Protein AF-A0A2A4PW38-F1 (afdb_monomer)

Secondary structure (DSSP, 8-state):
-HHHHHHHTS---GGG--HHHHHHHHHHHHHSBTTTT-SS-----SBPPHHHHHHHHHHHHHHHHHHHHTTSS---GGGGPPPPPPP-----PPPHHHHHHHHHHTT--GGGSPP----

pLDDT: mean 88.32, std 10.45, range [47.84, 97.12]

Nearest PDB structures (foldseek):
  1z1g-assembly1_D  TM=5.604E-01  e=6.879E-02  Lambdavirus lambda
  1z19-assembly1_A-2  TM=5.567E-01  e=2.027E-01  Lambdavirus lambda
  1z1b-assembly1_B  TM=5.509E-01  e=2.027E-01  Lambdavirus lambda
  5j0n-assembly1_H  TM=6.246E-01  e=1.127E+00  Lambdavirus lambda

Structure (mmCIF, N/CA/C/O backbone):
data_AF-A0A2A4PW38-F1
#
_entry.id   AF-A0A2A4PW38-F1
#
loop_
_atom_site.group_PDB
_atom_site.id
_atom_site.type_symbol
_atom_site.label_atom_id
_atom_site.label_alt_id
_atom_site.label_comp_id
_atom_site.label_asym_id
_atom_site.label_entity_id
_atom_site.label_seq_id
_atom_site.pdbx_PDB_ins_code
_atom_site.Cartn_x
_atom_site.Cartn_y
_atom_site.Cartn_z
_atom_site.occupancy
_atom_site.B_iso_or_equiv
_atom_site.auth_seq_id
_atom_site.auth_comp_id
_atom_site.auth_asym_id
_atom_site.auth_atom_id
_atom_site.pdbx_PDB_model_num
ATOM 1 N N . MET A 1 1 ? 1.544 -7.201 -3.047 1.00 75.69 1 MET A N 1
ATOM 2 C CA . MET A 1 1 ? 2.098 -7.693 -4.324 1.00 75.69 1 MET A CA 1
ATOM 3 C C . MET A 1 1 ? 1.105 -8.549 -5.101 1.00 75.69 1 MET A C 1
ATOM 5 O O . MET A 1 1 ? 0.647 -8.076 -6.127 1.00 75.69 1 MET A O 1
ATOM 9 N N . ARG A 1 2 ? 0.660 -9.717 -4.604 1.00 86.62 2 ARG A N 1
ATOM 10 C CA . ARG A 1 2 ? -0.219 -10.643 -5.364 1.00 86.62 2 ARG A CA 1
ATOM 11 C C . ARG A 1 2 ? -1.460 -10.009 -6.015 1.00 86.62 2 ARG A C 1
ATOM 13 O O . ARG A 1 2 ? -1.776 -10.329 -7.152 1.00 86.62 2 ARG A O 1
ATOM 20 N N . LEU A 1 3 ? -2.167 -9.115 -5.318 1.00 91.06 3 LEU A N 1
ATOM 21 C CA . LEU A 1 3 ? -3.343 -8.445 -5.892 1.00 91.06 3 LEU A CA 1
ATOM 22 C C . LEU A 1 3 ? -2.979 -7.482 -7.033 1.00 91.06 3 LEU A C 1
ATOM 24 O O . LEU A 1 3 ? -3.727 -7.388 -7.995 1.00 91.06 3 LEU A O 1
ATOM 28 N N . PHE A 1 4 ? -1.832 -6.805 -6.934 1.00 93.50 4 PHE A N 1
ATOM 29 C CA . PHE A 1 4 ? -1.333 -5.926 -7.991 1.00 93.50 4 PHE A CA 1
ATOM 30 C C . PHE A 1 4 ? -0.893 -6.732 -9.215 1.00 93.50 4 PHE A C 1
ATOM 32 O O . PHE A 1 4 ? -1.264 -6.385 -10.325 1.00 93.50 4 PHE A O 1
ATOM 39 N N . GLN A 1 5 ? -0.206 -7.861 -9.014 1.00 91.88 5 GLN A N 1
ATOM 40 C CA . GLN A 1 5 ? 0.136 -8.781 -10.105 1.00 91.88 5 GLN A CA 1
ATOM 41 C C . GLN A 1 5 ? -1.122 -9.291 -10.823 1.00 91.88 5 GLN A C 1
ATOM 43 O O . GLN A 1 5 ? -1.209 -9.208 -12.040 1.00 91.88 5 GLN A O 1
ATOM 48 N N . LYS A 1 6 ? -2.142 -9.729 -10.069 1.00 92.12 6 LYS A N 1
ATOM 49 C CA . LYS A 1 6 ? -3.441 -10.108 -10.649 1.00 92.12 6 LYS A CA 1
ATOM 50 C C . LYS A 1 6 ? -4.120 -8.959 -11.397 1.00 92.12 6 LYS A C 1
ATOM 52 O O . LYS A 1 6 ? -4.782 -9.209 -12.387 1.00 92.12 6 LYS A O 1
ATOM 5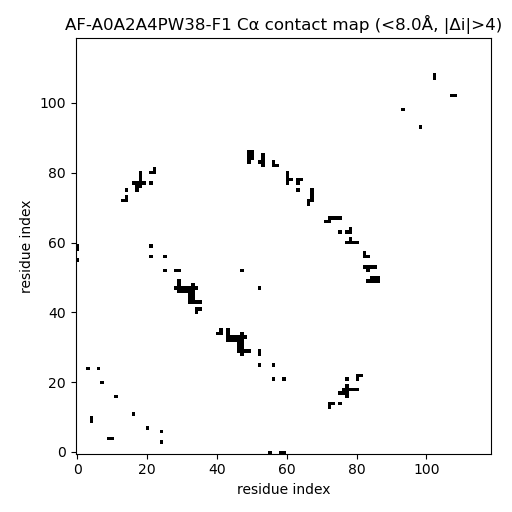7 N N . PHE A 1 7 ? -3.994 -7.725 -10.911 1.00 94.94 7 PHE A N 1
ATOM 58 C CA . PHE A 1 7 ? -4.550 -6.545 -11.575 1.00 94.94 7 PHE A CA 1
ATOM 59 C C . PHE A 1 7 ? -3.854 -6.238 -12.906 1.00 94.94 7 PHE A C 1
ATOM 61 O O . PHE A 1 7 ? -4.510 -5.813 -13.848 1.00 94.94 7 PHE A O 1
ATOM 68 N N . LEU A 1 8 ? -2.536 -6.442 -12.979 1.00 94.62 8 LEU A N 1
ATOM 69 C CA . LEU A 1 8 ? -1.781 -6.265 -14.218 1.00 94.62 8 LEU A CA 1
ATOM 70 C C . LEU A 1 8 ? -2.179 -7.285 -15.292 1.00 94.62 8 LEU A C 1
ATOM 72 O O . LEU A 1 8 ? -1.976 -6.997 -16.468 1.00 94.62 8 LEU A O 1
ATOM 76 N N . ASP A 1 9 ? -2.715 -8.439 -14.874 1.00 93.12 9 ASP A N 1
ATOM 77 C CA . ASP A 1 9 ? -3.171 -9.549 -15.725 1.00 93.12 9 ASP A CA 1
ATOM 78 C C . ASP A 1 9 ? -2.135 -9.983 -16.777 1.00 93.12 9 ASP A C 1
ATOM 80 O O . ASP A 1 9 ? -2.436 -10.401 -17.890 1.00 93.12 9 ASP A O 1
ATOM 84 N N . ARG A 1 10 ? -0.862 -9.823 -16.415 1.00 90.50 10 ARG A N 1
ATOM 85 C CA . ARG A 1 10 ? 0.313 -10.172 -17.208 1.00 90.50 10 ARG A CA 1
ATOM 86 C C . ARG A 1 10 ? 1.475 -10.445 -16.263 1.00 90.50 10 ARG A C 1
ATOM 88 O O . ARG A 1 10 ? 1.393 -10.122 -15.074 1.00 90.50 10 ARG A O 1
ATOM 95 N N . ASP A 1 11 ? 2.557 -10.984 -16.806 1.00 89.19 11 ASP A N 1
ATOM 96 C CA . ASP A 1 11 ? 3.832 -11.135 -16.103 1.00 89.19 11 ASP A CA 1
ATOM 97 C C . ASP A 1 11 ? 4.860 -10.171 -16.716 1.00 89.19 11 ASP A C 1
ATOM 99 O O . ASP A 1 11 ? 5.609 -10.548 -17.617 1.00 89.19 11 ASP A O 1
ATOM 103 N N . PRO A 1 12 ? 4.797 -8.870 -16.370 1.00 88.25 12 PRO A N 1
ATOM 104 C CA . PRO A 1 12 ? 5.671 -7.884 -16.977 1.00 88.25 12 PRO A CA 1
ATOM 105 C C . PRO A 1 12 ? 7.061 -7.954 -16.352 1.00 88.25 12 PRO A C 1
ATOM 107 O O . PRO A 1 12 ? 7.194 -8.146 -15.142 1.00 88.25 12 PRO A O 1
ATOM 110 N N . ASP A 1 13 ? 8.085 -7.663 -17.153 1.00 90.44 13 ASP A N 1
ATOM 111 C CA . ASP A 1 13 ? 9.383 -7.312 -16.588 1.00 90.44 13 ASP A CA 1
ATOM 112 C C . ASP A 1 13 ? 9.246 -6.080 -15.678 1.00 90.44 13 ASP A C 1
ATOM 114 O O . ASP A 1 13 ? 8.461 -5.164 -15.964 1.00 90.44 13 ASP A O 1
ATOM 118 N N . LEU A 1 14 ? 10.018 -6.045 -14.592 1.00 89.62 14 LEU A N 1
ATOM 119 C CA . LEU A 1 14 ? 9.926 -4.997 -13.576 1.00 89.62 14 LEU A CA 1
ATOM 120 C C . LEU A 1 14 ? 10.177 -3.604 -14.157 1.00 89.62 14 LEU A C 1
ATOM 122 O O . LEU A 1 14 ? 9.513 -2.666 -13.724 1.00 89.62 14 LEU A O 1
ATOM 126 N N . SER A 1 15 ? 11.051 -3.480 -15.164 1.00 87.88 15 SER A N 1
ATOM 127 C CA . SER A 1 15 ? 11.340 -2.205 -15.839 1.00 87.88 15 SER A CA 1
ATOM 128 C C . SER A 1 15 ? 10.173 -1.665 -16.676 1.00 87.88 15 SER A C 1
ATOM 130 O O . SER A 1 15 ? 10.136 -0.483 -17.012 1.00 87.88 15 SER A O 1
ATOM 132 N N . SER A 1 16 ? 9.213 -2.529 -17.020 1.00 90.38 16 SER A N 1
ATOM 133 C CA . SER A 1 16 ? 8.057 -2.193 -17.858 1.00 90.38 16 SER A CA 1
ATOM 134 C C . SER A 1 16 ? 6.803 -1.832 -17.057 1.00 90.38 16 SER A C 1
ATOM 136 O O . SER A 1 16 ? 5.804 -1.374 -17.624 1.00 90.38 16 SER A O 1
ATOM 138 N N . VAL A 1 17 ? 6.831 -2.049 -15.740 1.00 93.94 17 VAL A N 1
ATOM 139 C CA . VAL A 1 17 ? 5.802 -1.542 -14.832 1.00 93.94 17 VAL A CA 1
ATOM 140 C C . VAL A 1 17 ? 5.981 -0.032 -14.741 1.00 93.94 17 VAL A C 1
ATOM 142 O O . VAL A 1 17 ? 7.087 0.468 -14.788 1.00 93.94 17 VAL A O 1
ATOM 145 N N . THR A 1 18 ? 4.912 0.743 -14.622 1.00 93.62 18 THR A N 1
ATOM 146 C CA . THR A 1 18 ? 5.019 2.210 -14.605 1.00 93.62 18 THR A CA 1
ATOM 147 C C . THR A 1 18 ? 4.329 2.812 -13.393 1.00 93.62 18 THR A C 1
ATOM 149 O O . THR A 1 18 ? 3.436 2.217 -12.776 1.00 93.62 18 THR A O 1
ATOM 152 N N . ARG A 1 19 ? 4.647 4.073 -13.082 1.00 95.50 19 ARG A N 1
ATOM 153 C CA . ARG A 1 19 ? 3.836 4.877 -12.154 1.00 95.50 19 ARG A CA 1
ATOM 154 C C . ARG A 1 19 ? 2.351 4.876 -12.525 1.00 95.50 19 ARG A C 1
ATOM 156 O O . ARG A 1 19 ? 1.496 4.920 -11.636 1.00 95.50 19 ARG A O 1
ATOM 163 N N . ASN A 1 20 ? 2.036 4.861 -13.819 1.00 95.50 20 ASN A N 1
ATOM 164 C CA . ASN A 1 20 ? 0.658 4.876 -14.289 1.00 95.50 20 ASN A CA 1
ATOM 165 C C . ASN A 1 20 ? -0.076 3.570 -13.959 1.00 95.50 20 ASN A C 1
ATOM 167 O O . ASN A 1 20 ? -1.248 3.621 -13.596 1.00 95.50 20 ASN A O 1
ATOM 171 N N . ASP A 1 21 ? 0.606 2.424 -13.988 1.00 95.88 21 ASP A N 1
ATOM 172 C CA . ASP A 1 21 ? 0.015 1.146 -13.578 1.00 95.88 21 ASP A CA 1
ATOM 173 C C . ASP A 1 21 ? -0.369 1.159 -12.100 1.00 95.88 21 ASP A C 1
ATOM 175 O O . ASP A 1 21 ? -1.489 0.795 -11.739 1.00 95.88 21 ASP A O 1
ATOM 179 N N . LEU A 1 22 ? 0.510 1.685 -11.241 1.00 96.31 22 LEU A N 1
ATOM 180 C CA . LEU A 1 22 ? 0.191 1.861 -9.825 1.00 96.31 22 LEU A CA 1
ATOM 181 C C . LEU A 1 22 ? -0.971 2.845 -9.620 1.00 96.31 22 LEU A C 1
ATOM 183 O O . LEU A 1 22 ? -1.829 2.621 -8.766 1.00 96.31 22 LEU A O 1
ATOM 187 N N . ARG A 1 23 ? -1.045 3.921 -10.413 1.00 96.31 23 ARG A N 1
ATOM 188 C CA . ARG A 1 23 ? -2.173 4.864 -10.364 1.00 96.31 23 ARG A CA 1
ATOM 189 C C . ARG A 1 23 ? -3.489 4.195 -10.764 1.00 96.31 23 ARG A C 1
ATOM 191 O O . ARG A 1 23 ? -4.479 4.373 -10.057 1.00 96.31 23 ARG A O 1
ATOM 198 N N . LYS A 1 24 ? -3.507 3.433 -11.860 1.00 96.56 24 LYS A N 1
ATOM 199 C CA . LYS A 1 24 ? -4.689 2.688 -12.316 1.00 96.56 24 LYS A CA 1
ATOM 200 C C . LYS A 1 24 ? -5.120 1.653 -11.282 1.00 96.56 24 LYS A C 1
ATOM 202 O O . LYS A 1 24 ? -6.300 1.578 -10.966 1.00 96.56 24 LYS A O 1
ATOM 207 N N . PHE A 1 25 ? -4.168 0.949 -10.675 1.00 97.06 25 PHE A N 1
ATOM 208 C CA . PHE A 1 25 ? -4.464 0.011 -9.597 1.00 97.06 25 PHE A CA 1
ATOM 209 C C . PHE A 1 25 ? -5.080 0.691 -8.372 1.00 97.06 25 PHE A C 1
ATOM 211 O O . PHE A 1 25 ? -6.028 0.183 -7.784 1.00 97.06 25 PHE A O 1
ATOM 218 N N . ILE A 1 26 ? -4.583 1.867 -7.981 1.00 96.81 26 ILE A N 1
ATOM 219 C CA . ILE A 1 26 ? -5.186 2.638 -6.887 1.00 96.81 26 ILE A CA 1
ATOM 220 C C . ILE A 1 26 ? -6.637 3.016 -7.216 1.00 96.81 26 ILE A C 1
ATOM 222 O O . ILE A 1 26 ? -7.484 2.945 -6.327 1.00 96.81 26 ILE A O 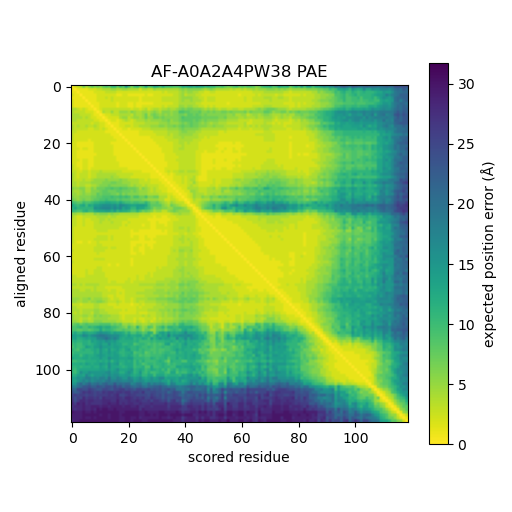1
ATOM 226 N N . LEU A 1 27 ? -6.926 3.405 -8.463 1.00 96.56 27 LEU A N 1
ATOM 227 C CA . LEU A 1 27 ? -8.286 3.721 -8.914 1.00 96.56 27 LEU A CA 1
ATOM 228 C C . LEU A 1 27 ? -9.193 2.482 -8.905 1.00 96.56 27 LEU A C 1
ATOM 230 O O . LEU A 1 27 ? -10.321 2.583 -8.429 1.00 96.56 27 LEU A O 1
ATOM 234 N N . ASP A 1 28 ? -8.689 1.323 -9.342 1.00 96.44 28 ASP A N 1
ATOM 235 C CA . ASP A 1 28 ? -9.395 0.037 -9.235 1.00 96.44 28 ASP A CA 1
ATOM 236 C C . ASP A 1 28 ? -9.756 -0.265 -7.779 1.00 96.44 28 ASP A C 1
ATOM 238 O O . ASP A 1 28 ? -10.925 -0.435 -7.444 1.00 96.44 28 ASP A O 1
ATOM 242 N N . LEU A 1 29 ? -8.776 -0.208 -6.869 1.00 95.75 29 LEU A N 1
ATOM 243 C CA . LEU A 1 29 ? -9.015 -0.475 -5.452 1.00 95.75 29 LEU A CA 1
ATOM 244 C C . LEU A 1 29 ? -10.044 0.477 -4.825 1.00 95.75 29 LEU A C 1
ATOM 246 O O . LEU A 1 29 ? -10.779 0.062 -3.934 1.00 95.75 29 LEU A O 1
ATOM 250 N N . GLN A 1 30 ? -10.112 1.737 -5.263 1.00 94.81 30 GLN A N 1
ATOM 251 C CA . GLN A 1 30 ? -11.116 2.695 -4.77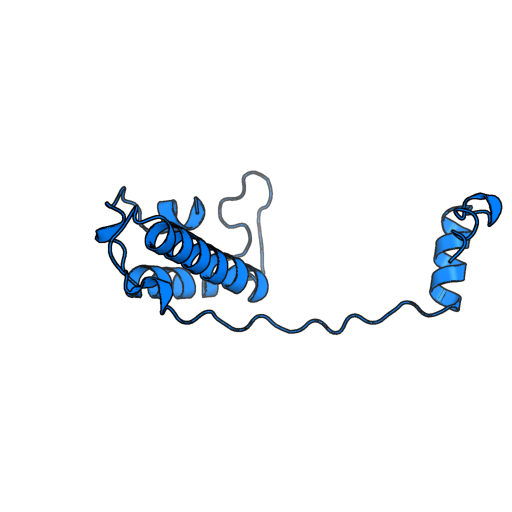9 1.00 94.81 30 GLN A CA 1
ATOM 252 C C . GLN A 1 30 ? -12.546 2.320 -5.184 1.00 94.81 30 GLN A C 1
ATOM 254 O O . GLN A 1 30 ? -13.482 2.656 -4.460 1.00 94.81 30 GLN A O 1
ATOM 259 N N . GLN A 1 31 ? -12.707 1.623 -6.308 1.00 94.25 31 GLN A N 1
ATOM 260 C CA . GLN A 1 31 ? -13.993 1.186 -6.857 1.00 94.25 31 GLN A CA 1
ATOM 261 C C . GLN A 1 31 ? -14.284 -0.292 -6.570 1.00 94.25 31 GLN A C 1
ATOM 263 O O . GLN A 1 31 ? -15.320 -0.822 -6.967 1.00 94.25 31 GLN A O 1
ATOM 268 N N . ARG A 1 32 ? -13.402 -0.958 -5.825 1.00 93.06 32 ARG A N 1
ATOM 269 C CA . ARG A 1 32 ? -13.512 -2.379 -5.534 1.00 93.06 32 ARG A CA 1
ATOM 270 C C . ARG A 1 32 ? -14.310 -2.647 -4.251 1.00 93.06 32 ARG A C 1
ATOM 272 O O . ARG A 1 32 ? -13.970 -2.084 -3.199 1.00 93.06 32 ARG A O 1
ATOM 279 N N . PRO A 1 33 ? -15.297 -3.563 -4.271 1.00 93.62 33 PRO A N 1
ATOM 280 C CA . PRO A 1 33 ? -15.880 -4.108 -3.052 1.00 93.62 33 PRO A CA 1
ATOM 281 C C . PRO A 1 33 ? -14.804 -4.770 -2.191 1.00 93.62 33 PRO A C 1
ATOM 283 O O . PRO A 1 33 ? -13.915 -5.478 -2.680 1.00 93.62 33 PRO A O 1
ATOM 286 N N . ALA A 1 34 ? -14.868 -4.548 -0.882 1.00 91.19 34 ALA A N 1
ATOM 287 C CA . ALA A 1 34 ? -13.969 -5.216 0.040 1.00 91.19 34 ALA A CA 1
ATOM 288 C C . ALA A 1 34 ? -14.157 -6.738 -0.061 1.00 91.19 34 ALA A C 1
ATOM 290 O O . ALA A 1 34 ? -15.262 -7.223 -0.275 1.00 91.19 34 ALA A O 1
ATOM 291 N N . TRP A 1 35 ? -13.068 -7.494 0.084 1.00 89.19 35 TRP A N 1
ATOM 292 C CA . TRP A 1 35 ? -13.083 -8.964 0.026 1.00 89.19 35 TRP A CA 1
ATOM 293 C C . TRP A 1 35 ? -13.645 -9.573 -1.272 1.00 89.19 35 TRP A C 1
ATOM 295 O O . TRP A 1 35 ? -13.950 -10.761 -1.305 1.00 89.19 35 TRP A O 1
ATOM 305 N N . GLN A 1 36 ? -13.745 -8.810 -2.365 1.00 89.06 36 GLN A N 1
ATOM 306 C CA . GLN A 1 36 ? -14.155 -9.361 -3.656 1.00 89.06 36 GLN A CA 1
ATOM 307 C C . GLN A 1 36 ? -13.22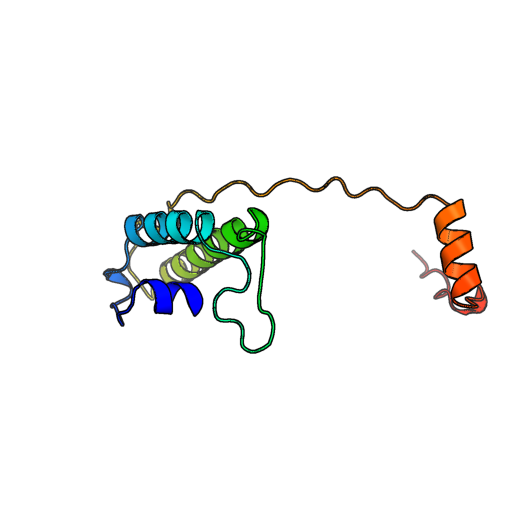2 -10.506 -4.085 1.00 89.06 36 GLN A C 1
ATOM 309 O O . GLN A 1 36 ? -12.016 -10.302 -4.265 1.00 89.06 36 GLN A O 1
ATOM 314 N N . GLY A 1 37 ? -13.798 -11.696 -4.277 1.00 83.38 37 GLY A N 1
ATOM 315 C CA . GLY A 1 37 ? -13.065 -12.920 -4.611 1.00 83.38 37 GLY A CA 1
ATOM 316 C C . GLY A 1 37 ? -12.449 -13.642 -3.406 1.00 83.38 37 GLY A C 1
ATOM 317 O O . GLY A 1 37 ? -11.578 -14.489 -3.597 1.00 83.38 37 GLY A O 1
ATOM 318 N N . HIS A 1 38 ? -12.849 -13.307 -2.174 1.00 85.38 38 HIS A N 1
ATOM 319 C CA . HIS A 1 38 ? -12.447 -14.048 -0.978 1.00 85.38 38 HIS A CA 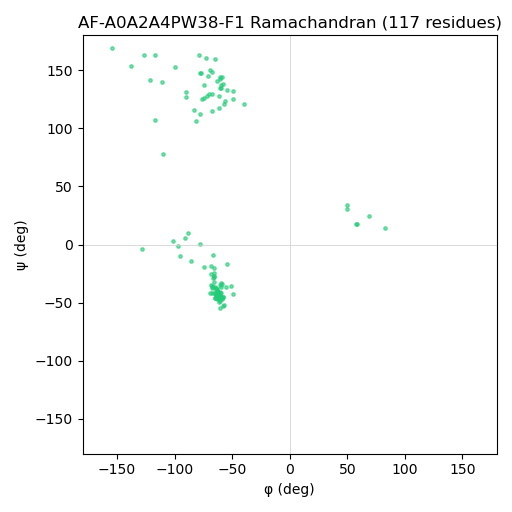1
ATOM 320 C C . HIS A 1 38 ? -13.207 -15.388 -0.887 1.00 85.38 38 HIS A C 1
ATOM 322 O O . HIS A 1 38 ? -14.418 -15.401 -1.108 1.00 85.38 38 HIS A O 1
ATOM 328 N N . PRO A 1 39 ? -12.539 -16.506 -0.537 1.00 86.19 39 PRO A N 1
ATOM 329 C CA . PRO A 1 39 ? -13.137 -17.845 -0.591 1.00 86.19 39 PRO A CA 1
ATOM 330 C C . PRO A 1 39 ? -14.291 -18.060 0.392 1.00 86.19 39 PRO A C 1
ATOM 332 O O . PRO A 1 39 ? -15.146 -18.895 0.141 1.00 86.19 39 PRO A O 1
ATOM 335 N N . THR A 1 40 ? -14.304 -17.327 1.508 1.00 89.75 40 THR A N 1
ATOM 336 C CA . THR A 1 40 ? -15.267 -17.535 2.606 1.00 89.75 40 THR A CA 1
ATOM 337 C C . THR A 1 40 ? -16.001 -16.271 3.048 1.00 89.75 40 THR A C 1
ATOM 339 O O . THR A 1 40 ? -16.854 -16.333 3.927 1.00 89.75 40 THR A O 1
ATOM 342 N N . VAL A 1 41 ? -15.663 -15.106 2.485 1.00 84.88 41 VAL A N 1
ATOM 343 C CA . VAL A 1 41 ? -16.277 -13.825 2.869 1.00 84.88 41 VAL A CA 1
ATOM 344 C C . VAL A 1 41 ? -17.009 -13.294 1.651 1.00 84.88 41 VAL A C 1
ATOM 346 O O . VAL A 1 41 ? -16.387 -12.852 0.686 1.00 84.88 41 VAL A O 1
ATOM 349 N N . HIS A 1 42 ? -18.335 -13.368 1.701 1.00 82.44 42 HIS A N 1
ATOM 350 C CA . HIS A 1 42 ? -19.231 -12.999 0.609 1.00 82.44 42 HIS A CA 1
ATOM 351 C C . HIS A 1 42 ? -20.127 -11.823 1.015 1.00 82.44 42 HIS A C 1
ATOM 353 O O . HIS A 1 42 ? -20.254 -11.508 2.196 1.00 82.44 42 HIS A O 1
ATOM 359 N N . GLY A 1 43 ? -20.747 -11.162 0.032 1.00 73.81 43 GLY A N 1
ATOM 360 C CA . GLY A 1 43 ? -21.775 -10.142 0.287 1.00 73.81 43 GLY A CA 1
ATOM 361 C C . GLY A 1 43 ? -21.262 -8.848 0.924 1.00 73.81 43 GLY A C 1
ATOM 362 O O . GLY A 1 43 ? -22.012 -8.148 1.598 1.00 73.81 43 GLY A O 1
ATOM 363 N N . ALA A 1 44 ? -19.983 -8.520 0.743 1.00 78.12 44 ALA A N 1
ATOM 364 C CA . ALA A 1 44 ? -19.421 -7.296 1.287 1.00 78.12 44 ALA A CA 1
ATOM 365 C C . ALA A 1 44 ? -20.107 -6.050 0.710 1.00 78.12 44 ALA A C 1
ATOM 367 O O . ALA A 1 44 ? -20.001 -5.763 -0.479 1.00 78.12 44 ALA A O 1
ATOM 368 N N . THR A 1 45 ? -20.754 -5.275 1.576 1.00 83.25 45 THR A N 1
ATOM 369 C CA . THR A 1 45 ? -21.441 -4.029 1.201 1.00 83.25 45 THR A CA 1
ATOM 370 C C . THR A 1 45 ? -20.517 -2.814 1.182 1.00 83.25 45 THR A C 1
ATOM 372 O O . THR A 1 45 ? -20.870 -1.767 0.646 1.00 83.25 45 THR A O 1
ATOM 375 N N . ARG A 1 46 ? -19.322 -2.930 1.773 1.00 91.62 46 ARG A N 1
ATOM 376 C CA . ARG A 1 46 ? -18.351 -1.834 1.863 1.00 91.62 46 ARG A CA 1
ATOM 377 C C . ARG A 1 46 ? -17.262 -1.939 0.801 1.00 91.62 46 ARG A C 1
ATOM 379 O O . ARG A 1 46 ? -16.847 -3.032 0.425 1.00 91.62 46 ARG A O 1
ATOM 386 N N . MET A 1 47 ? -16.706 -0.790 0.438 1.00 94.44 47 MET A N 1
ATOM 387 C CA . MET A 1 47 ? -15.535 -0.677 -0.434 1.00 94.44 47 MET A CA 1
ATOM 388 C C . MET A 1 47 ? -14.233 -0.963 0.321 1.00 94.44 47 MET A C 1
ATOM 390 O O . MET A 1 47 ? -14.181 -0.916 1.560 1.00 94.44 47 MET A O 1
ATOM 394 N N . VAL A 1 48 ? -13.155 -1.231 -0.419 1.00 94.44 48 VAL A N 1
ATOM 395 C CA . VAL A 1 48 ? -11.808 -1.317 0.160 1.00 94.44 48 VAL A CA 1
ATOM 396 C C . VAL A 1 48 ? -11.492 -0.028 0.930 1.00 94.44 48 VAL A C 1
ATOM 398 O O . VAL A 1 48 ? -11.708 1.089 0.464 1.00 94.44 48 VAL A O 1
ATOM 401 N N . SER A 1 49 ? -10.977 -0.175 2.153 1.00 93.38 49 SER A N 1
ATOM 402 C CA . SER A 1 49 ? -10.717 0.982 3.012 1.00 93.38 49 SER A CA 1
ATOM 403 C C . SER A 1 49 ? -9.556 1.840 2.494 1.00 93.38 49 SER A C 1
ATOM 405 O O . SER A 1 49 ? -8.580 1.324 1.944 1.00 93.38 49 SER A O 1
ATOM 407 N N . LYS A 1 50 ? -9.594 3.151 2.768 1.00 93.31 50 LYS A N 1
ATOM 408 C CA . LYS A 1 50 ? -8.487 4.077 2.459 1.00 93.31 50 LYS A CA 1
ATOM 409 C C . LYS A 1 50 ? -7.154 3.632 3.073 1.00 93.31 50 LYS A C 1
ATOM 411 O O . LYS A 1 50 ? -6.115 3.778 2.436 1.00 93.31 50 LYS A O 1
ATOM 416 N N . THR A 1 51 ? -7.178 3.064 4.281 1.00 94.38 51 THR A N 1
ATOM 417 C CA . THR A 1 51 ? -5.986 2.498 4.931 1.00 94.38 51 THR A CA 1
ATOM 418 C C . THR A 1 51 ? -5.428 1.330 4.125 1.00 94.38 51 THR 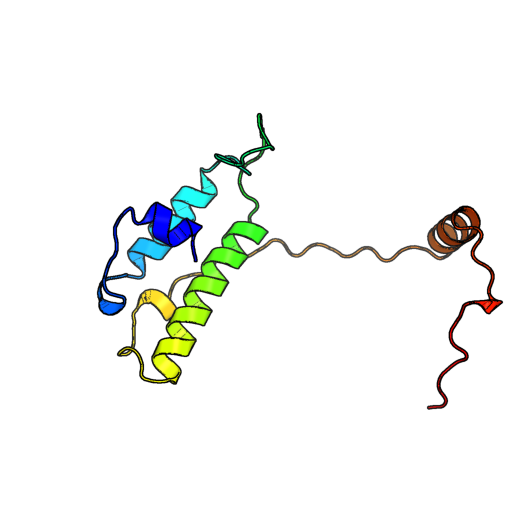A C 1
ATOM 420 O O . THR A 1 51 ? -4.239 1.306 3.844 1.00 94.38 51 THR A O 1
ATOM 423 N N . THR A 1 52 ? -6.284 0.413 3.668 1.00 94.31 52 THR A N 1
ATOM 424 C CA . THR A 1 52 ? -5.871 -0.714 2.819 1.00 94.31 52 THR A CA 1
ATOM 425 C C . THR A 1 52 ? -5.256 -0.236 1.500 1.00 94.31 52 THR A C 1
ATOM 427 O O . THR A 1 52 ? -4.196 -0.722 1.112 1.00 94.31 52 THR A O 1
ATOM 430 N N . ILE A 1 53 ? -5.870 0.749 0.834 1.00 95.81 53 ILE A N 1
ATOM 431 C CA . ILE A 1 53 ? -5.335 1.345 -0.404 1.00 95.81 53 ILE A CA 1
ATOM 432 C C . ILE A 1 53 ? -3.957 1.975 -0.151 1.00 95.81 53 ILE A C 1
ATOM 434 O O . ILE A 1 53 ? -3.024 1.764 -0.926 1.00 95.81 53 ILE A O 1
ATOM 438 N N . ASN A 1 54 ? -3.808 2.719 0.952 1.00 95.75 54 ASN A N 1
ATOM 439 C CA . ASN A 1 54 ? -2.528 3.293 1.364 1.00 95.75 54 ASN A CA 1
ATOM 440 C C . ASN A 1 54 ? -1.465 2.208 1.582 1.00 95.75 54 ASN A C 1
ATOM 442 O O . ASN A 1 54 ? -0.363 2.355 1.063 1.00 95.75 54 ASN A O 1
ATOM 446 N N . THR A 1 55 ? -1.795 1.120 2.285 1.00 94.88 55 THR A N 1
ATOM 447 C CA . THR A 1 55 ? -0.876 -0.001 2.528 1.00 94.88 55 THR A CA 1
ATOM 448 C C . THR A 1 55 ? -0.383 -0.614 1.221 1.00 94.88 55 THR A C 1
ATOM 450 O O . THR A 1 55 ? 0.821 -0.813 1.071 1.00 94.88 55 THR A O 1
ATOM 453 N N . TYR A 1 56 ? -1.274 -0.849 0.251 1.00 95.94 56 TYR A N 1
ATOM 454 C CA . TYR A 1 56 ? -0.871 -1.330 -1.073 1.00 95.94 56 TYR A CA 1
ATOM 455 C C . TYR A 1 56 ? 0.066 -0.343 -1.770 1.00 95.94 56 TYR A C 1
ATOM 457 O O . TYR A 1 56 ? 1.176 -0.716 -2.138 1.00 95.94 56 TYR A O 1
ATOM 465 N N . ALA A 1 57 ? -0.337 0.922 -1.910 1.00 95.75 57 ALA A N 1
ATOM 466 C CA . ALA A 1 57 ? 0.455 1.926 -2.617 1.00 95.75 57 ALA A CA 1
ATOM 467 C C . ALA A 1 57 ? 1.821 2.187 -1.955 1.00 95.75 57 ALA A C 1
ATOM 469 O O . ALA A 1 57 ? 2.834 2.296 -2.644 1.00 95.75 57 ALA A O 1
ATOM 470 N N . ARG A 1 58 ? 1.868 2.253 -0.619 1.00 95.38 58 ARG A N 1
ATOM 471 C CA . ARG A 1 58 ? 3.111 2.398 0.148 1.00 95.38 58 ARG A CA 1
ATOM 472 C C . ARG A 1 58 ? 4.005 1.173 -0.011 1.00 95.38 58 ARG A C 1
ATOM 474 O O . ARG A 1 58 ? 5.192 1.346 -0.253 1.00 95.38 58 ARG A O 1
ATOM 481 N N . GLY A 1 59 ? 3.444 -0.031 0.094 1.00 95.31 59 GLY A N 1
ATOM 482 C CA . GLY A 1 59 ? 4.193 -1.276 -0.072 1.00 95.31 59 GLY A CA 1
ATOM 483 C C . GLY A 1 59 ? 4.793 -1.413 -1.470 1.00 95.31 59 GLY A C 1
ATOM 484 O O . GLY A 1 59 ? 5.951 -1.790 -1.593 1.00 95.31 59 GLY A O 1
ATOM 485 N N . MET A 1 60 ? 4.045 -1.037 -2.515 1.00 95.50 60 MET A N 1
ATOM 486 C CA . MET A 1 60 ? 4.561 -1.011 -3.889 1.00 95.50 60 MET A CA 1
ATOM 487 C C . MET A 1 60 ? 5.746 -0.055 -4.030 1.00 95.50 60 MET A C 1
ATOM 489 O O . MET A 1 60 ? 6.779 -0.445 -4.559 1.00 95.50 60 MET A O 1
ATOM 493 N N . ARG A 1 61 ? 5.631 1.179 -3.524 1.00 95.12 61 ARG A N 1
ATOM 494 C CA . ARG A 1 61 ? 6.745 2.137 -3.577 1.00 95.12 61 ARG A CA 1
ATOM 495 C C . ARG A 1 61 ? 7.966 1.641 -2.822 1.00 95.12 61 ARG A C 1
ATOM 497 O O . ARG A 1 61 ? 9.052 1.712 -3.369 1.00 95.12 61 ARG A O 1
ATOM 504 N N . ALA A 1 62 ? 7.775 1.146 -1.599 1.00 95.19 62 ALA A N 1
ATOM 505 C CA . ALA A 1 62 ? 8.869 0.634 -0.783 1.00 95.19 62 ALA A CA 1
ATOM 506 C C . ALA A 1 62 ? 9.605 -0.504 -1.498 1.00 95.19 62 ALA A C 1
ATOM 508 O O . ALA A 1 62 ? 10.820 -0.465 -1.579 1.00 95.19 62 ALA A O 1
ATOM 509 N N . PHE A 1 63 ? 8.870 -1.446 -2.094 1.00 95.25 63 PHE A N 1
ATOM 510 C CA . PHE A 1 63 ? 9.457 -2.541 -2.861 1.00 95.25 63 PHE A CA 1
ATOM 511 C C . PHE A 1 63 ? 10.331 -2.054 -4.021 1.00 95.25 63 PHE A C 1
ATOM 513 O O . PHE A 1 63 ? 11.494 -2.428 -4.092 1.00 95.25 63 PHE A O 1
ATOM 520 N N . PHE A 1 64 ? 9.807 -1.186 -4.892 1.00 94.88 64 PHE A N 1
ATOM 521 C CA . PHE A 1 64 ? 10.600 -0.654 -6.005 1.00 94.88 64 PHE A CA 1
ATOM 522 C C . PHE A 1 64 ? 11.773 0.206 -5.524 1.00 94.88 64 PHE A C 1
ATOM 524 O O . PHE A 1 64 ? 12.851 0.114 -6.091 1.00 94.88 64 PHE A O 1
ATOM 531 N N . SER A 1 65 ? 11.602 0.985 -4.452 1.00 95.00 65 SER A N 1
ATOM 532 C CA . SER A 1 65 ? 12.707 1.741 -3.852 1.00 95.00 65 SER A CA 1
ATOM 533 C C . SER A 1 65 ? 13.802 0.829 -3.307 1.00 95.00 65 SER A C 1
ATOM 535 O O . SER A 1 65 ? 14.969 1.145 -3.484 1.00 95.00 65 SER A O 1
ATOM 537 N N . THR A 1 66 ? 13.455 -0.302 -2.690 1.00 96.38 66 THR A N 1
ATOM 538 C CA . THR A 1 66 ? 14.445 -1.295 -2.258 1.00 96.38 66 THR A CA 1
ATOM 539 C C . THR A 1 66 ? 15.175 -1.897 -3.455 1.00 96.38 66 THR A C 1
ATOM 541 O O . THR A 1 66 ? 16.392 -1.993 -3.425 1.00 96.38 66 THR A O 1
ATOM 544 N N . LEU A 1 67 ? 14.472 -2.245 -4.536 1.00 95.12 67 LEU A N 1
ATOM 545 C CA . LEU A 1 67 ? 15.125 -2.774 -5.738 1.00 95.12 67 LEU A CA 1
ATOM 546 C C . LEU A 1 67 ? 16.063 -1.762 -6.409 1.00 95.12 67 LEU A C 1
ATOM 548 O O . LEU A 1 67 ? 17.112 -2.157 -6.902 1.00 95.12 67 LEU A O 1
ATOM 552 N N . GLU A 1 68 ? 15.693 -0.478 -6.427 1.00 95.00 68 GLU A N 1
ATOM 553 C CA . GLU A 1 68 ? 16.572 0.600 -6.900 1.00 95.00 68 GLU A CA 1
ATOM 554 C C . GLU A 1 68 ? 17.818 0.737 -6.013 1.00 95.00 68 GLU A C 1
ATOM 556 O O . GLU A 1 68 ? 18.919 0.899 -6.526 1.00 95.00 68 GLU A O 1
ATOM 561 N N . GLN A 1 69 ? 17.651 0.684 -4.686 1.00 96.19 69 GLN A N 1
ATOM 562 C CA . GLN A 1 69 ? 18.745 0.828 -3.715 1.00 96.19 69 GLN A CA 1
ATOM 563 C C . GLN A 1 69 ? 19.749 -0.323 -3.770 1.00 96.19 69 GLN A C 1
ATOM 565 O O . GLN A 1 69 ? 20.940 -0.095 -3.603 1.00 96.19 69 GLN A O 1
ATOM 570 N N . GLU A 1 70 ? 19.259 -1.535 -4.003 1.00 97.12 70 GLU A N 1
ATOM 571 C CA . GLU A 1 70 ? 20.067 -2.749 -4.139 1.00 97.12 70 GLU A CA 1
ATOM 572 C C . GLU A 1 70 ? 20.531 -2.976 -5.593 1.00 97.12 70 GLU A C 1
ATOM 574 O O . GLU A 1 70 ? 21.017 -4.051 -5.929 1.00 97.12 70 GLU A O 1
ATOM 579 N N . GLU A 1 71 ? 20.334 -1.988 -6.475 1.00 95.38 71 GLU A N 1
ATOM 580 C CA . GLU A 1 71 ? 20.767 -1.990 -7.881 1.00 95.38 71 GLU A CA 1
ATOM 581 C C . GLU A 1 71 ? 20.209 -3.150 -8.735 1.00 95.38 71 GLU A C 1
ATOM 583 O O . GLU A 1 71 ? 20.684 -3.414 -9.840 1.00 95.38 71 GLU A O 1
ATOM 588 N N . PHE A 1 72 ? 19.138 -3.811 -8.278 1.00 93.94 72 PHE A N 1
ATOM 589 C CA . PHE A 1 72 ? 18.428 -4.834 -9.056 1.00 93.94 72 PHE A CA 1
ATOM 590 C C . PHE A 1 72 ? 17.694 -4.246 -10.265 1.00 93.94 72 PHE A C 1
ATOM 592 O O . PHE A 1 72 ? 17.434 -4.957 -11.235 1.00 93.94 72 PHE A O 1
ATOM 599 N N . ILE A 1 73 ? 17.325 -2.963 -10.201 1.00 93.88 73 ILE A N 1
ATOM 600 C CA . ILE A 1 73 ? 16.716 -2.218 -11.305 1.00 93.88 73 ILE A CA 1
ATOM 601 C C . ILE A 1 73 ? 17.321 -0.816 -11.399 1.00 93.88 73 ILE A C 1
ATOM 603 O O . ILE A 1 73 ? 17.748 -0.234 -10.403 1.00 93.88 73 ILE A O 1
ATOM 607 N N . ALA A 1 74 ? 17.292 -0.238 -12.601 1.00 93.62 74 ALA A N 1
ATOM 608 C CA . ALA A 1 74 ? 17.609 1.172 -12.798 1.00 93.62 74 ALA A CA 1
ATOM 609 C C . ALA A 1 74 ? 16.580 2.084 -12.091 1.00 93.62 74 ALA A C 1
ATOM 611 O O . ALA A 1 74 ? 15.446 1.653 -11.852 1.00 93.62 74 ALA A O 1
ATOM 612 N N . PRO A 1 75 ? 16.924 3.358 -11.809 1.00 92.69 75 PRO A N 1
ATOM 613 C CA . PRO A 1 75 ? 15.996 4.320 -11.221 1.00 92.69 75 PRO A CA 1
ATOM 614 C C . PRO A 1 75 ? 14.655 4.363 -11.959 1.00 92.69 75 PRO A C 1
ATOM 616 O O . PRO A 1 75 ? 14.592 4.596 -13.167 1.00 92.69 75 PRO A O 1
ATOM 619 N N . HIS A 1 76 ? 13.572 4.167 -11.217 1.00 91.12 76 HIS A N 1
ATOM 620 C CA . HIS A 1 76 ? 12.269 3.825 -11.749 1.00 91.12 76 HIS A CA 1
ATOM 621 C C . HIS A 1 76 ? 11.218 4.869 -11.348 1.00 91.12 76 HIS A C 1
ATOM 623 O O . HIS A 1 76 ? 11.191 5.423 -10.250 1.00 91.12 76 HIS A O 1
ATOM 629 N N . ASP A 1 77 ? 10.290 5.195 -12.245 1.00 91.94 77 ASP A N 1
ATOM 630 C CA . ASP A 1 77 ? 9.387 6.330 -12.028 1.00 91.94 77 ASP A CA 1
ATOM 631 C C . ASP A 1 77 ? 8.284 6.058 -10.981 1.00 91.94 77 ASP A C 1
ATOM 633 O O . ASP A 1 77 ? 7.689 6.998 -10.436 1.00 91.94 77 ASP A O 1
ATOM 637 N N . ILE A 1 78 ? 8.012 4.784 -10.696 1.00 93.56 78 ILE A N 1
ATOM 638 C CA . ILE A 1 78 ? 6.990 4.308 -9.756 1.00 93.56 78 ILE A CA 1
ATOM 639 C C . ILE A 1 78 ? 7.288 4.684 -8.302 1.00 93.56 78 ILE A C 1
ATOM 641 O O . ILE A 1 78 ? 6.356 4.899 -7.524 1.00 93.56 78 ILE A O 1
ATOM 645 N N . THR A 1 79 ? 8.557 4.852 -7.925 1.00 91.75 79 THR A N 1
ATOM 646 C CA . THR A 1 79 ? 8.952 5.264 -6.567 1.00 91.75 79 THR A CA 1
ATOM 647 C C . THR A 1 79 ? 8.491 6.683 -6.248 1.00 91.75 79 THR A C 1
ATOM 649 O O . THR A 1 79 ? 8.254 7.031 -5.086 1.00 91.75 79 THR A O 1
ATOM 652 N N . LYS A 1 80 ? 8.210 7.480 -7.283 1.00 91.06 80 LYS A N 1
ATOM 653 C CA . LYS A 1 80 ? 7.623 8.825 -7.208 1.00 91.06 80 LYS A CA 1
ATOM 654 C C . LYS A 1 80 ? 6.084 8.820 -7.273 1.00 91.06 80 LYS A C 1
ATOM 656 O O . LYS A 1 80 ? 5.468 9.884 -7.337 1.00 91.06 80 LYS A O 1
ATOM 661 N N . ALA A 1 81 ? 5.431 7.653 -7.272 1.00 91.75 81 ALA A N 1
ATOM 662 C CA . ALA A 1 81 ? 3.972 7.567 -7.263 1.00 91.75 81 ALA A CA 1
ATOM 663 C C . ALA A 1 81 ? 3.362 8.228 -6.017 1.00 91.75 81 ALA A C 1
ATOM 665 O O . ALA A 1 81 ? 3.866 8.115 -4.897 1.00 91.75 81 ALA A O 1
ATOM 666 N N . ARG A 1 82 ? 2.217 8.892 -6.195 1.00 91.50 82 ARG A N 1
ATOM 667 C CA . ARG A 1 82 ? 1.488 9.502 -5.080 1.00 91.50 82 ARG A CA 1
ATOM 668 C C . ARG A 1 82 ? 0.756 8.428 -4.279 1.00 91.50 82 ARG A C 1
ATOM 670 O O . ARG A 1 82 ? -0.079 7.707 -4.814 1.00 91.50 82 ARG A O 1
ATOM 677 N N . VAL A 1 83 ? 1.010 8.384 -2.974 1.00 91.81 83 VAL A N 1
ATOM 678 C CA . VAL A 1 83 ? 0.291 7.503 -2.044 1.00 91.81 83 VAL A CA 1
ATOM 679 C C . VAL A 1 83 ? -0.936 8.241 -1.497 1.00 91.81 83 VAL A C 1
ATOM 681 O O . VAL A 1 83 ? -0.782 9.345 -0.964 1.00 91.81 83 VAL A O 1
ATOM 684 N N . PRO A 1 84 ? -2.152 7.672 -1.590 1.00 90.38 84 PRO A N 1
ATOM 685 C CA . PRO A 1 84 ? -3.339 8.256 -0.969 1.00 90.38 84 PRO A CA 1
ATOM 686 C C . PRO A 1 84 ? -3.167 8.369 0.546 1.00 90.38 84 PRO A C 1
ATOM 688 O O . PRO A 1 84 ? -2.680 7.434 1.178 1.00 90.38 84 PRO A O 1
ATOM 691 N N . LYS A 1 85 ? -3.569 9.487 1.159 1.00 88.38 85 LYS A N 1
ATOM 692 C CA . LYS A 1 85 ? -3.499 9.637 2.621 1.00 88.38 85 LYS A CA 1
ATOM 693 C C . LYS A 1 85 ? -4.485 8.675 3.292 1.00 88.38 85 LYS A C 1
ATOM 695 O O . LYS A 1 85 ? -5.663 8.643 2.932 1.00 88.38 85 LYS A O 1
ATOM 700 N N . ALA A 1 86 ? -4.004 7.905 4.264 1.00 85.75 86 ALA A N 1
ATOM 701 C CA . ALA A 1 86 ? -4.878 7.128 5.134 1.00 85.75 86 ALA A CA 1
ATOM 702 C C . ALA A 1 86 ? -5.524 8.055 6.185 1.00 85.75 86 ALA A C 1
ATOM 704 O O . ALA A 1 86 ? -4.886 9.027 6.597 1.00 85.75 86 ALA A O 1
ATOM 705 N N . PRO A 1 87 ? -6.762 7.775 6.629 1.00 83.88 87 PRO A N 1
ATOM 706 C CA . PRO A 1 87 ? -7.352 8.463 7.769 1.00 83.88 87 PRO A CA 1
ATOM 707 C C . PRO A 1 87 ? -6.487 8.249 9.012 1.00 83.88 87 PRO A C 1
ATOM 709 O O . PRO A 1 87 ? -6.081 7.120 9.295 1.00 83.88 87 PRO A O 1
ATOM 712 N N . ILE A 1 88 ? -6.233 9.321 9.759 1.00 81.19 88 ILE A N 1
ATOM 713 C CA . ILE A 1 88 ? -5.634 9.225 11.089 1.00 81.19 88 ILE A CA 1
ATOM 714 C C . ILE A 1 88 ? -6.766 8.799 12.021 1.00 81.19 88 ILE A C 1
ATOM 716 O O . ILE A 1 88 ? -7.728 9.542 12.203 1.00 81.19 88 ILE A O 1
ATOM 720 N N . LYS A 1 89 ? -6.700 7.577 12.555 1.00 79.44 89 LYS A N 1
ATOM 721 C CA . LYS A 1 89 ? -7.638 7.163 13.599 1.00 79.44 89 LYS A CA 1
ATOM 722 C C . LYS A 1 89 ? -7.238 7.855 14.894 1.00 79.44 89 LYS A C 1
ATOM 724 O O . LYS A 1 89 ? -6.094 7.725 15.322 1.00 79.44 89 LYS A O 1
ATOM 729 N N . GLN A 1 90 ? -8.181 8.550 15.517 1.00 80.81 90 GLN A N 1
ATOM 730 C CA . GLN A 1 90 ? -8.019 8.969 16.899 1.00 80.81 90 GLN A CA 1
ATOM 731 C C . GLN A 1 90 ? -8.046 7.708 17.764 1.00 80.81 90 GLN A C 1
ATOM 733 O O . GLN A 1 90 ? -9.039 6.981 17.784 1.00 80.81 90 GLN A O 1
ATOM 738 N N . ILE A 1 91 ? -6.924 7.409 18.413 1.00 83.44 91 ILE A N 1
ATOM 739 C CA . ILE A 1 91 ? -6.866 6.355 19.420 1.00 83.44 91 ILE A CA 1
ATOM 740 C C . ILE A 1 91 ? -7.405 6.988 20.696 1.00 83.44 91 ILE A C 1
ATOM 742 O O . ILE A 1 91 ? -6.748 7.844 21.283 1.00 83.44 91 ILE A O 1
ATOM 746 N N . VAL A 1 92 ? -8.624 6.615 21.077 1.00 89.19 92 VAL A N 1
ATOM 747 C CA . VAL A 1 92 ? -9.190 7.009 22.366 1.00 89.19 92 VAL A CA 1
ATOM 748 C C . VAL A 1 92 ? -8.662 6.016 23.400 1.00 89.19 92 VAL A C 1
ATOM 750 O O . VAL A 1 92 ? -8.922 4.819 23.254 1.00 89.19 92 VAL A O 1
ATOM 753 N N . PRO A 1 93 ? -7.860 6.459 24.382 1.00 90.62 93 PRO A N 1
ATOM 754 C CA . PRO A 1 93 ? -7.413 5.578 25.446 1.00 90.62 93 PRO A CA 1
ATOM 755 C C . PRO A 1 93 ? -8.606 5.178 26.315 1.00 90.62 93 PRO A C 1
ATOM 757 O O . PRO A 1 93 ? -9.537 5.961 26.497 1.00 90.62 93 PRO A O 1
ATOM 760 N N . PHE A 1 94 ? -8.556 3.969 26.870 1.00 93.31 94 PHE A N 1
ATOM 761 C CA . PHE A 1 94 ? -9.534 3.550 27.867 1.00 93.31 94 PHE A CA 1
ATOM 762 C C . PHE A 1 94 ? -9.437 4.431 29.113 1.00 93.31 94 PHE A C 1
ATOM 764 O O . PHE A 1 94 ? -8.344 4.777 29.569 1.00 93.31 94 PHE A O 1
ATOM 771 N N . THR A 1 95 ? -10.591 4.752 29.681 1.00 94.56 95 THR A N 1
ATOM 772 C CA . THR A 1 95 ? -10.704 5.367 31.002 1.00 94.56 95 THR A CA 1
ATOM 773 C C . THR A 1 95 ? -10.388 4.347 32.099 1.00 94.56 95 THR A C 1
ATOM 775 O O . THR A 1 95 ? -10.453 3.131 31.902 1.00 94.56 95 T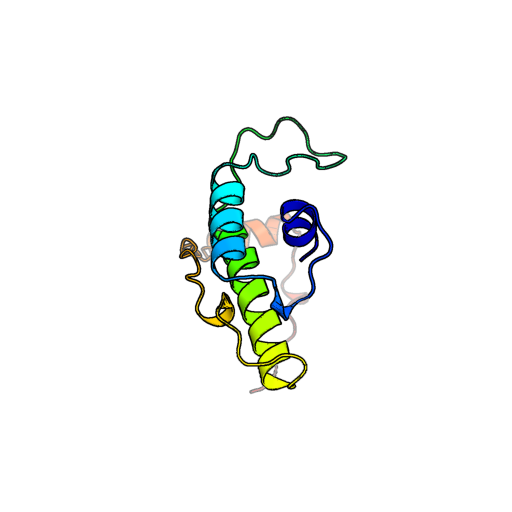HR A O 1
ATOM 778 N N . GLU A 1 96 ? -10.059 4.827 33.299 1.00 91.62 96 GLU A N 1
ATOM 779 C CA . GLU A 1 96 ? -9.758 3.949 34.436 1.00 9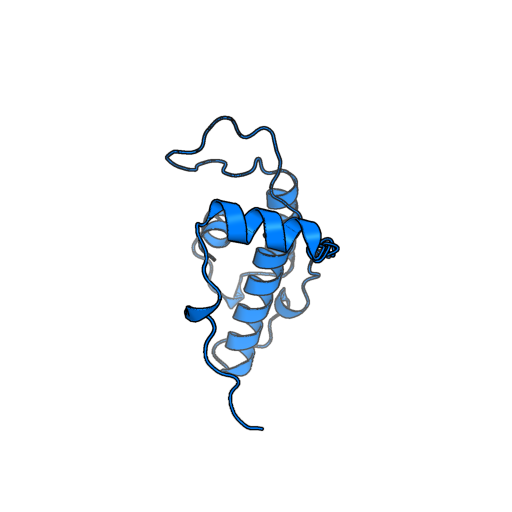1.62 96 GLU A CA 1
ATOM 780 C C . GLU A 1 96 ? -10.946 3.044 34.815 1.00 91.62 96 GLU A C 1
ATOM 782 O O . GLU A 1 96 ? -10.756 1.889 35.198 1.00 91.62 96 GLU A O 1
ATOM 787 N N . SER A 1 97 ? -12.180 3.537 34.679 1.00 91.75 97 SER A N 1
ATOM 788 C CA . SER A 1 97 ? -13.400 2.761 34.927 1.00 91.75 97 SER A CA 1
ATOM 789 C C . SER A 1 97 ? -13.590 1.641 33.902 1.00 91.75 97 SER A C 1
ATOM 791 O O . SER A 1 97 ? -13.911 0.517 34.290 1.00 91.75 97 SER A O 1
ATOM 793 N N . GLU A 1 98 ? -13.335 1.905 32.619 1.00 94.00 98 GLU A N 1
ATOM 794 C CA . GLU A 1 98 ? -13.377 0.886 31.560 1.00 94.00 98 GLU A CA 1
ATOM 795 C C . GLU A 1 98 ? -12.307 -0.188 31.774 1.00 94.00 98 GLU A C 1
ATOM 797 O O . GLU A 1 98 ? -12.598 -1.377 31.656 1.00 94.00 98 GLU A O 1
ATOM 802 N N . LEU A 1 99 ? -11.093 0.206 32.174 1.00 93.12 99 LEU A N 1
ATOM 803 C CA . LEU A 1 99 ? -10.037 -0.746 32.527 1.00 93.12 99 LEU A CA 1
ATOM 804 C C . LEU A 1 99 ? -10.442 -1.627 33.716 1.00 93.12 99 LEU A C 1
ATOM 806 O O . LEU A 1 99 ? -10.289 -2.846 33.647 1.00 93.12 99 LEU A O 1
ATOM 810 N N . LYS A 1 100 ? -11.013 -1.048 34.782 1.00 89.56 100 LYS A N 1
ATOM 811 C CA . LYS A 1 100 ? -11.519 -1.813 35.938 1.00 89.56 100 LYS A CA 1
ATOM 812 C C . LYS A 1 100 ? -12.606 -2.808 35.533 1.00 89.56 100 LYS A C 1
ATOM 814 O O . LYS A 1 100 ? -12.578 -3.948 35.993 1.00 89.56 100 LYS A O 1
ATOM 819 N N . ALA A 1 101 ? -13.524 -2.409 34.654 1.00 90.88 101 ALA A N 1
ATOM 820 C CA . ALA A 1 101 ? -14.575 -3.288 34.147 1.00 90.88 101 ALA A CA 1
ATOM 821 C C . ALA A 1 101 ? -14.005 -4.456 33.323 1.00 90.88 101 ALA A C 1
ATOM 823 O O . ALA A 1 101 ? -14.376 -5.608 33.551 1.00 90.88 101 ALA A O 1
ATOM 824 N N . ILE A 1 102 ? -13.060 -4.179 32.416 1.00 91.50 102 ILE A N 1
ATOM 825 C CA . ILE A 1 102 ? -12.388 -5.203 31.602 1.00 91.50 102 ILE A CA 1
ATOM 826 C C . ILE A 1 102 ? -11.624 -6.188 32.496 1.00 91.50 102 ILE A C 1
ATOM 828 O O . ILE A 1 102 ? -11.797 -7.401 32.370 1.00 91.50 102 ILE A O 1
ATOM 832 N N . PHE A 1 103 ? -10.807 -5.688 33.427 1.00 92.06 103 PHE A N 1
ATOM 833 C CA . PHE A 1 103 ? -10.031 -6.540 34.330 1.00 92.06 103 PHE A CA 1
ATOM 834 C C . PHE A 1 103 ? -10.929 -7.364 35.262 1.00 92.06 103 PHE A C 1
ATOM 836 O O . PHE A 1 103 ? -10.677 -8.554 35.455 1.00 92.06 103 PHE A O 1
ATOM 843 N N . GLY A 1 104 ? -12.022 -6.786 35.766 1.00 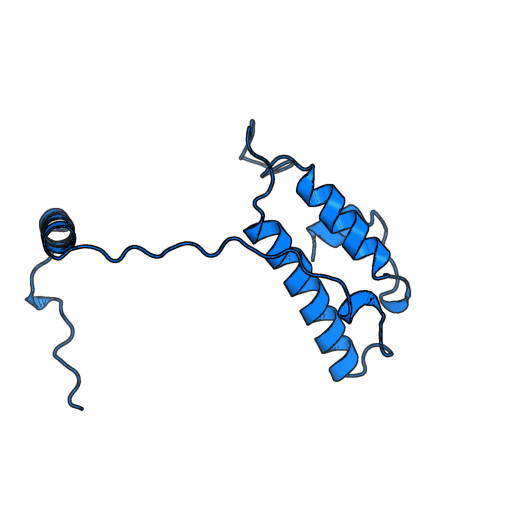89.19 104 GLY A N 1
ATOM 844 C CA . GLY A 1 104 ? -13.016 -7.516 36.554 1.00 89.19 104 GLY A CA 1
ATOM 845 C C . GLY A 1 104 ? -13.661 -8.670 35.777 1.00 89.19 104 GLY A C 1
ATOM 846 O O . GLY A 1 104 ? -13.743 -9.786 36.291 1.00 89.19 104 GLY A O 1
ATOM 847 N N . ALA A 1 105 ? -14.049 -8.441 34.517 1.00 87.94 105 ALA A N 1
ATOM 848 C CA . ALA A 1 105 ? -14.652 -9.465 33.657 1.00 87.94 105 ALA A CA 1
ATOM 849 C C . ALA A 1 105 ? -13.685 -10.611 33.312 1.00 87.94 105 ALA A C 1
ATOM 851 O O . ALA A 1 105 ? -14.095 -11.765 33.200 1.00 87.94 105 ALA A O 1
ATOM 852 N N . LEU A 1 106 ? -12.390 -10.308 33.197 1.00 88.31 106 LEU A N 1
ATOM 853 C CA . LEU A 1 106 ? -11.339 -11.295 32.943 1.00 88.31 106 LEU A CA 1
ATOM 854 C C . LEU A 1 106 ? -10.946 -12.105 34.193 1.00 88.31 106 LEU A C 1
ATOM 856 O O . LEU A 1 106 ? -10.051 -12.944 34.101 1.00 88.31 106 LEU A O 1
ATOM 860 N N . LYS A 1 107 ? -11.575 -11.860 35.359 1.00 77.75 107 LYS A N 1
ATOM 861 C CA . LYS A 1 107 ? -11.124 -12.356 36.679 1.00 77.75 107 LYS A CA 1
ATOM 862 C C . LYS A 1 107 ? -9.643 -12.055 36.918 1.00 77.75 107 LYS A C 1
ATOM 864 O O . LYS A 1 107 ? -8.909 -12.840 37.518 1.00 77.75 107 LYS A O 1
ATOM 869 N N . TRP A 1 108 ? -9.195 -10.925 36.388 1.00 71.31 108 TRP A N 1
ATOM 870 C CA . TRP A 1 108 ? -7.811 -10.519 36.463 1.00 71.31 108 TRP A CA 1
ATOM 871 C C . TRP A 1 108 ? -7.490 -10.105 37.900 1.00 71.31 108 TRP A C 1
ATOM 873 O O . TRP A 1 108 ? -8.198 -9.289 38.492 1.00 71.31 108 TRP A O 1
ATOM 883 N N . HIS A 1 109 ? -6.427 -10.676 38.465 1.00 65.75 109 HIS A N 1
ATOM 884 C CA . HIS A 1 109 ? -5.957 -10.353 39.808 1.00 65.75 109 HIS A CA 1
ATOM 885 C C . HIS A 1 109 ? -4.609 -9.611 39.725 1.00 65.75 109 HIS A C 1
ATOM 887 O O . HIS A 1 109 ? -3.744 -10.019 38.942 1.00 65.75 109 HIS A O 1
ATOM 893 N N . PRO A 1 110 ? -4.369 -8.572 40.552 1.00 64.12 110 PRO A N 1
ATOM 894 C CA . PRO A 1 110 ? -3.140 -7.765 40.540 1.00 64.12 110 PRO A CA 1
ATOM 895 C C . PRO A 1 110 ? -1.819 -8.541 40.676 1.00 64.12 110 PRO A C 1
ATOM 897 O O . PRO A 1 110 ? -0.758 -8.015 40.350 1.00 64.12 110 PRO A O 1
ATOM 900 N N . SER A 1 111 ? -1.865 -9.800 41.122 1.00 66.50 111 SER A N 1
ATOM 901 C CA . SER A 1 111 ? -0.712 -10.710 41.208 1.00 66.50 111 SER A CA 1
ATOM 902 C C . SER A 1 111 ? -0.127 -11.127 39.851 1.00 66.50 111 SER A C 1
ATOM 904 O O . SER A 1 111 ? 0.921 -11.764 39.825 1.00 66.50 111 SER A O 1
ATOM 906 N N . LEU A 1 112 ? -0.791 -10.793 38.740 1.00 63.06 112 LEU A N 1
ATOM 907 C CA . LEU A 1 112 ? -0.348 -11.093 37.373 1.00 63.06 112 LEU A CA 1
ATOM 908 C C . LEU A 1 112 ? 0.389 -9.924 36.698 1.00 63.06 112 LEU A C 1
ATOM 910 O O . LEU A 1 112 ? 0.826 -10.062 35.556 1.00 63.06 112 LEU A O 1
ATOM 914 N N . LEU A 1 113 ? 0.537 -8.774 37.370 1.00 60.59 113 LEU A N 1
ATOM 915 C CA . LEU A 1 113 ? 1.396 -7.706 36.862 1.00 60.59 113 LEU A CA 1
ATOM 916 C C . LEU A 1 113 ? 2.862 -8.145 36.970 1.00 60.59 113 LEU A C 1
ATOM 918 O O . LEU A 1 113 ? 3.287 -8.537 38.063 1.00 60.59 113 LEU A O 1
ATOM 922 N N . PRO A 1 114 ? 3.669 -8.040 35.896 1.00 61.72 114 PRO A N 1
ATOM 923 C CA . PRO A 1 114 ? 5.109 -8.144 36.051 1.00 61.72 114 PRO A CA 1
ATOM 924 C C . PRO A 1 114 ? 5.535 -7.080 37.065 1.00 61.72 114 PRO A C 1
ATOM 926 O O . PRO A 1 114 ? 5.210 -5.897 36.916 1.00 61.72 114 PRO A O 1
ATOM 929 N N . LYS A 1 115 ? 6.199 -7.516 38.144 1.00 66.94 115 LYS A N 1
ATOM 930 C CA . LYS A 1 115 ? 6.773 -6.606 39.140 1.00 66.94 115 LYS A CA 1
ATOM 931 C C . LYS A 1 115 ? 7.585 -5.556 38.385 1.00 66.94 115 LYS A C 1
ATOM 933 O O . LYS A 1 115 ? 8.343 -5.919 37.487 1.00 66.94 115 LYS A O 1
ATOM 938 N N . LYS A 1 116 ? 7.372 -4.278 38.724 1.00 59.12 116 LYS A N 1
ATOM 939 C CA . LYS A 1 116 ? 8.054 -3.134 38.106 1.00 59.12 116 LYS A CA 1
ATOM 940 C C . LYS A 1 116 ? 9.525 -3.483 37.875 1.00 59.12 116 LYS A C 1
ATOM 942 O O . LYS A 1 116 ? 10.222 -3.824 38.829 1.00 59.12 116 LYS A O 1
ATOM 947 N N . MET A 1 117 ? 9.960 -3.418 36.618 1.00 47.84 117 MET A N 1
ATOM 948 C CA . MET A 1 117 ? 11.377 -3.498 36.287 1.00 47.84 117 MET A CA 1
ATOM 949 C C . MET A 1 117 ? 12.058 -2.306 36.972 1.00 47.84 117 MET A C 1
ATOM 951 O O . MET A 1 117 ? 11.536 -1.190 36.851 1.00 47.84 117 MET A O 1
ATOM 955 N N . PRO A 1 118 ? 13.134 -2.519 37.748 1.00 54.72 118 PRO A N 1
ATOM 956 C CA . PRO A 1 118 ? 13.891 -1.404 38.291 1.00 54.72 118 PRO A CA 1
ATOM 957 C C . PRO A 1 118 ? 14.437 -0.584 37.117 1.00 54.72 118 PRO A C 1
ATOM 959 O O . PRO A 1 118 ? 14.880 -1.158 36.119 1.00 54.72 118 PRO A O 1
ATOM 962 N N . LEU A 1 119 ? 14.295 0.739 37.229 1.00 51.91 119 LEU A N 1
ATOM 963 C CA . LEU A 1 119 ? 14.910 1.719 36.332 1.00 51.91 119 LEU A CA 1
ATOM 964 C C . LEU A 1 119 ? 16.435 1.611 36.389 1.00 51.91 119 LEU A C 1
ATOM 966 O O . LEU A 1 119 ? 16.949 1.372 37.507 1.00 51.91 119 LEU A O 1
#

Solvent-accessible surface area (backbone atoms only — not comparable to full-atom values): 7434 Å² total; per-residue (Å²): 107,72,68,58,47,61,69,65,74,57,90,70,60,76,87,74,60,46,34,63,54,56,52,52,51,53,54,49,45,65,73,29,49,31,60,73,90,44,95,87,54,76,87,57,88,49,56,43,49,54,53,58,53,21,51,53,47,46,50,53,27,51,51,52,44,49,33,37,74,70,63,76,40,71,92,59,69,37,57,73,49,87,60,61,79,48,79,82,78,83,82,77,77,81,50,74,67,57,49,51,52,52,37,58,75,68,69,58,57,82,88,73,57,80,74,80,77,82,130

Radius of gyration: 21.8 Å; Cα contacts (8 Å, |Δi|>4): 93; chains: 1; bounding box: 42×28×59 Å

Mean predicted aligned error: 8.63 Å

Foldseek 3Di:
DVVLCVQVVDDDDPQPDALVSLVVVLVCQQVAAPCVVPPPDDDRPDGRALVNSLCVLVVVLVVVVVCCVVVVDPDGRNVVRDRRDHDDDDDDDDDPVRVVVVCVVVVHDPVPDDDDDDD

Sequence (119 aa):
MRLFQKFLDRDPDLSSVTRNDLRKFILDLQQRPAWQGHPTVHGATRMVSKTTINTYARGMRAFFSTLEQEEFIAPHDITKARVPKAPIKQIVPFTESELKAIFGALKWHPSLLPKKMPL